Protein AF-A0A151GYI2-F1 (afdb_monomer)

Structure (mmCIF, N/CA/C/O backbone):
data_AF-A0A151GYI2-F1
#
_entry.id   AF-A0A151GYI2-F1
#
loop_
_atom_site.group_PDB
_atom_site.id
_atom_site.type_symbol
_atom_site.label_atom_id
_atom_site.label_alt_id
_atom_site.label_comp_id
_atom_site.label_asym_id
_atom_site.label_entity_id
_atom_site.label_seq_id
_atom_site.pdbx_PDB_ins_code
_atom_site.Cartn_x
_atom_site.Cartn_y
_atom_site.Cartn_z
_atom_site.occupancy
_atom_site.B_iso_or_equiv
_atom_site.auth_seq_id
_atom_site.auth_comp_id
_atom_site.auth_asym_id
_atom_site.auth_atom_id
_atom_site.pdbx_PDB_model_num
ATOM 1 N N . MET A 1 1 ? -5.511 -9.285 24.583 1.00 47.34 1 MET A N 1
ATOM 2 C CA . MET A 1 1 ? -5.398 -8.872 23.170 1.00 47.34 1 MET A CA 1
ATOM 3 C C . MET A 1 1 ? -6.763 -8.328 22.799 1.00 47.34 1 MET A C 1
ATOM 5 O O . MET A 1 1 ? -7.732 -9.043 23.007 1.00 47.34 1 MET A O 1
ATOM 9 N N . ASP A 1 2 ? -6.845 -7.051 22.440 1.00 44.34 2 ASP A N 1
ATOM 10 C CA . ASP A 1 2 ? -8.112 -6.322 22.324 1.00 44.34 2 ASP A CA 1
ATOM 11 C C . ASP A 1 2 ? -8.912 -6.812 21.098 1.00 44.34 2 ASP A C 1
ATOM 13 O O . ASP A 1 2 ? -8.399 -6.801 19.977 1.00 44.34 2 ASP A O 1
ATOM 17 N N . GLU A 1 3 ? -10.143 -7.294 21.303 1.00 47.75 3 GLU A N 1
ATOM 18 C CA . GLU A 1 3 ? -11.029 -7.832 20.246 1.00 47.75 3 GLU A CA 1
ATOM 19 C C . GLU A 1 3 ? -11.488 -6.752 19.244 1.00 47.75 3 GLU A C 1
ATOM 21 O O . GLU A 1 3 ? -12.020 -7.064 18.175 1.00 47.75 3 GLU A O 1
ATOM 26 N N . SER A 1 4 ? -11.215 -5.480 19.553 1.00 54.22 4 SER A N 1
ATOM 27 C CA . SER A 1 4 ? -11.621 -4.288 18.802 1.00 54.22 4 SER A CA 1
ATOM 28 C C . SER A 1 4 ? -11.004 -4.144 17.396 1.00 54.22 4 SER A C 1
ATOM 30 O O . SER A 1 4 ? -11.414 -3.258 16.645 1.00 54.22 4 SER A O 1
ATOM 32 N N . ASN A 1 5 ? -10.069 -5.028 17.016 1.00 64.88 5 ASN A N 1
ATOM 33 C CA . ASN A 1 5 ? -9.270 -4.947 15.783 1.00 64.88 5 ASN A CA 1
ATOM 34 C C . ASN A 1 5 ? -9.571 -6.037 14.737 1.00 64.88 5 ASN A C 1
ATOM 36 O O . ASN A 1 5 ? -8.913 -6.093 13.696 1.00 64.88 5 ASN A O 1
ATOM 40 N N . SER A 1 6 ? -10.557 -6.902 14.991 1.00 78.50 6 SER A N 1
ATOM 41 C CA . SER A 1 6 ? -10.887 -8.034 14.110 1.00 78.50 6 SER A CA 1
ATOM 42 C C . SER A 1 6 ? -11.330 -7.627 12.701 1.00 78.50 6 SER A C 1
ATOM 44 O O . SER A 1 6 ? -11.104 -8.367 11.743 1.00 78.50 6 SER A O 1
ATOM 46 N N . SER A 1 7 ? -11.893 -6.426 12.545 1.00 87.25 7 SER A N 1
ATOM 47 C CA . SER A 1 7 ? -12.368 -5.904 11.259 1.00 87.25 7 SER A CA 1
ATOM 48 C C . SER A 1 7 ? -11.246 -5.738 10.226 1.00 87.25 7 SER A C 1
ATOM 50 O O . SER A 1 7 ? -11.485 -5.916 9.027 1.00 87.25 7 SER A O 1
ATOM 52 N N . LEU A 1 8 ? -10.012 -5.476 10.678 1.00 92.31 8 LEU A N 1
ATOM 53 C CA . LEU A 1 8 ? -8.833 -5.311 9.824 1.00 92.31 8 LEU A CA 1
ATOM 54 C C . LEU A 1 8 ? -8.261 -6.645 9.325 1.00 92.31 8 LEU A C 1
ATOM 56 O O . LEU A 1 8 ? -7.674 -6.692 8.243 1.00 92.31 8 LEU A O 1
ATOM 60 N N . TRP A 1 9 ? -8.446 -7.738 10.067 1.00 93.56 9 TRP A N 1
ATOM 61 C CA . TRP A 1 9 ? -7.786 -9.009 9.765 1.00 93.56 9 TRP A CA 1
ATOM 62 C C . TRP A 1 9 ? -8.316 -9.661 8.502 1.00 93.56 9 TRP A C 1
ATOM 64 O O . TRP A 1 9 ? -9.521 -9.801 8.318 1.00 93.56 9 TRP A O 1
ATOM 74 N N . GLY A 1 10 ? -7.416 -10.132 7.659 1.00 95.19 10 GLY A N 1
ATOM 75 C CA . GLY A 1 10 ? -7.730 -10.875 6.457 1.00 95.19 10 GLY A CA 1
ATOM 76 C C . GLY A 1 10 ? -7.020 -10.306 5.245 1.00 95.19 10 GLY A C 1
ATOM 77 O O . GLY A 1 10 ? -6.008 -9.611 5.342 1.00 95.19 10 GLY A O 1
ATOM 78 N N . LEU A 1 11 ? -7.575 -10.655 4.096 1.00 97.44 11 LEU A N 1
ATOM 79 C CA . LEU A 1 11 ? -7.008 -10.374 2.796 1.00 97.44 11 LEU A CA 1
ATOM 80 C C . LEU A 1 11 ? -7.819 -9.275 2.111 1.00 97.44 11 LEU A C 1
ATOM 82 O O . LEU A 1 11 ? -9.050 -9.325 2.125 1.00 97.44 11 LEU A O 1
ATOM 86 N N . TRP A 1 12 ? -7.145 -8.310 1.492 1.00 98.19 12 TRP A N 1
ATOM 87 C CA . TRP A 1 12 ? -7.804 -7.190 0.828 1.00 98.19 12 TRP A CA 1
ATOM 88 C C . TRP A 1 12 ? -7.181 -6.889 -0.534 1.00 98.19 12 TRP A C 1
ATOM 90 O O . TRP A 1 12 ? -5.958 -6.861 -0.670 1.00 98.19 12 TRP A O 1
ATOM 100 N N . ASN A 1 13 ? -8.023 -6.654 -1.533 1.00 98.00 13 ASN A N 1
ATOM 101 C CA . ASN A 1 13 ? -7.647 -6.191 -2.863 1.00 98.00 13 ASN A CA 1
ATOM 102 C C . ASN A 1 13 ? -7.469 -4.682 -2.858 1.00 98.00 13 ASN A C 1
ATOM 104 O O . ASN A 1 13 ? -8.274 -3.977 -2.257 1.00 98.00 13 ASN A O 1
ATOM 108 N N . LEU A 1 14 ? -6.458 -4.179 -3.557 1.00 98.00 14 LEU A N 1
ATOM 109 C CA . LEU A 1 14 ? -6.366 -2.746 -3.797 1.00 98.00 14 LEU A CA 1
ATOM 110 C C . LEU A 1 14 ? -7.530 -2.321 -4.696 1.00 98.00 14 LEU A C 1
ATOM 112 O O . LEU A 1 14 ? -7.697 -2.868 -5.783 1.00 98.00 14 LEU A O 1
ATOM 116 N N . ASN A 1 15 ? -8.330 -1.369 -4.225 1.00 96.88 15 ASN A N 1
ATOM 117 C CA . ASN A 1 15 ? -9.440 -0.800 -4.980 1.00 96.88 15 ASN A CA 1
ATOM 118 C C . ASN A 1 15 ? -9.025 0.516 -5.645 1.00 96.88 15 ASN A C 1
ATOM 120 O O . ASN A 1 15 ? -9.274 0.717 -6.828 1.00 96.88 15 ASN A O 1
ATOM 124 N N . SER A 1 16 ? -8.361 1.404 -4.899 1.00 96.62 16 SER A N 1
ATOM 125 C CA . SER A 1 16 ? -7.833 2.654 -5.447 1.00 96.62 16 SER A CA 1
ATOM 126 C C . SER A 1 16 ? -6.668 3.204 -4.629 1.00 96.62 16 SER A C 1
ATOM 128 O O . SER A 1 16 ? -6.483 2.878 -3.453 1.00 96.62 16 SER A O 1
ATOM 130 N N . CYS A 1 17 ? -5.865 4.054 -5.265 1.00 95.50 17 CYS A N 1
ATOM 131 C CA . CYS A 1 17 ? -4.784 4.782 -4.622 1.00 95.50 17 CYS A CA 1
ATOM 132 C C . CYS A 1 17 ? -4.731 6.193 -5.203 1.00 95.50 17 CYS A C 1
ATOM 134 O O . CYS A 1 17 ? -4.441 6.367 -6.386 1.00 95.50 17 CYS A O 1
ATOM 136 N N . HIS A 1 18 ? -5.024 7.182 -4.364 1.00 93.88 18 HIS A N 1
ATOM 137 C CA . HIS A 1 18 ? -5.054 8.585 -4.750 1.00 93.88 18 HIS A CA 1
ATOM 138 C C . HIS A 1 18 ? -3.987 9.344 -3.986 1.00 93.88 18 HIS A C 1
ATOM 140 O O . HIS A 1 18 ? -3.871 9.221 -2.765 1.00 93.88 18 HIS A O 1
ATOM 146 N N . MET A 1 19 ? -3.221 10.132 -4.726 1.00 90.06 19 MET A N 1
ATOM 147 C CA . MET A 1 19 ? -2.265 11.070 -4.181 1.00 90.06 19 MET A CA 1
ATOM 148 C C . MET A 1 19 ? -2.785 12.478 -4.433 1.00 90.06 19 MET A C 1
ATOM 150 O O . MET A 1 19 ? -2.925 12.884 -5.587 1.00 90.06 19 MET A O 1
ATOM 154 N N . SER A 1 20 ? -3.105 13.197 -3.366 1.00 88.69 20 SER A N 1
ATOM 155 C CA . SER A 1 20 ? -3.443 14.617 -3.437 1.00 88.69 20 SER A CA 1
ATOM 156 C C . SER A 1 20 ? -2.154 15.419 -3.370 1.00 88.69 20 SER A C 1
ATOM 158 O O . SER A 1 20 ? -1.275 15.107 -2.568 1.00 88.69 20 SER A O 1
ATOM 160 N N . VAL A 1 21 ? -2.042 16.440 -4.207 1.00 83.75 21 VAL A N 1
ATOM 161 C CA . VAL A 1 21 ? -0.892 17.334 -4.282 1.00 83.75 21 VAL A CA 1
ATOM 162 C C . VAL A 1 21 ? -1.374 18.755 -4.009 1.00 83.75 21 VAL A C 1
ATOM 164 O O . VAL A 1 21 ? -2.181 19.305 -4.763 1.00 83.75 21 VAL A O 1
ATOM 167 N N . HIS A 1 22 ? -0.871 19.336 -2.924 1.00 80.94 22 HIS A N 1
ATOM 168 C CA . HIS A 1 22 ? -1.243 20.652 -2.414 1.00 80.94 22 HIS A CA 1
ATOM 169 C C . HIS A 1 22 ? -0.170 21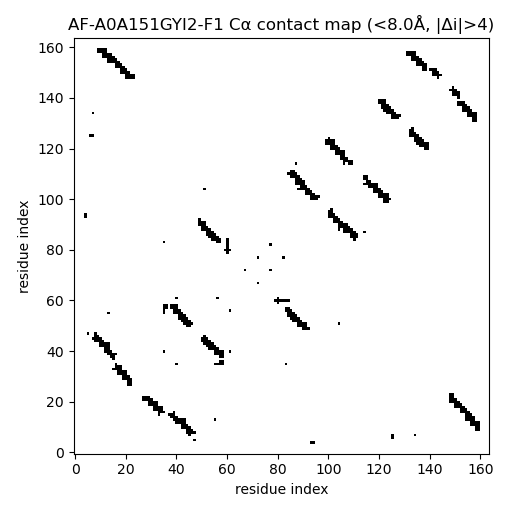.666 -2.817 1.00 80.94 22 HIS A C 1
ATOM 171 O O . HIS A 1 22 ? 0.922 21.711 -2.245 1.00 80.94 22 HIS A O 1
ATOM 177 N N . SER A 1 23 ? -0.455 22.482 -3.831 1.00 66.81 23 SER A N 1
ATOM 178 C CA . SER A 1 23 ? 0.453 23.543 -4.279 1.00 66.81 23 SE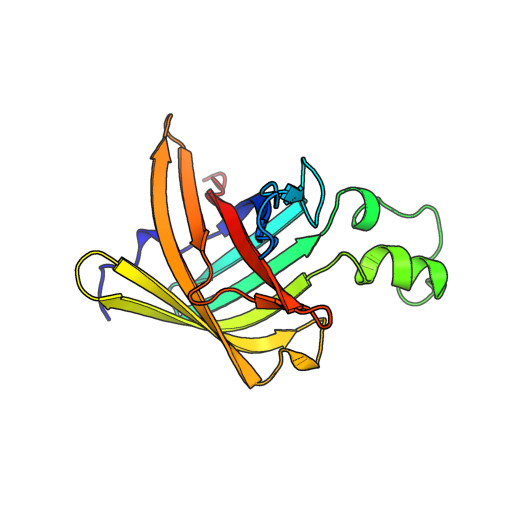R A CA 1
ATOM 179 C C . SER A 1 23 ? 0.295 24.787 -3.395 1.00 66.81 23 SER A C 1
ATOM 181 O O . SER A 1 23 ? -0.759 25.414 -3.387 1.00 66.81 23 SER A O 1
ATOM 183 N N . GLY A 1 24 ? 1.343 25.189 -2.672 1.00 56.72 24 GLY A N 1
ATOM 184 C CA . GLY A 1 24 ? 1.303 26.273 -1.673 1.00 56.72 24 GLY A CA 1
ATOM 185 C C . GLY A 1 24 ? 1.206 27.721 -2.195 1.00 56.72 24 GLY A C 1
ATOM 186 O O . GLY A 1 24 ? 1.580 28.640 -1.472 1.00 56.72 24 GLY A O 1
ATOM 187 N N . GLY A 1 25 ? 0.759 27.956 -3.434 1.00 53.00 25 GLY A N 1
ATOM 188 C CA . GLY A 1 25 ? 0.686 29.292 -4.051 1.00 53.00 25 GLY A CA 1
ATOM 189 C C . GLY A 1 25 ? -0.739 29.849 -4.155 1.00 53.00 25 GLY A C 1
ATOM 190 O O . GLY A 1 25 ? -1.697 29.090 -4.240 1.00 53.00 25 GLY A O 1
ATOM 191 N N . ALA A 1 26 ? -0.886 31.180 -4.235 1.00 44.00 26 ALA A N 1
ATOM 192 C CA . ALA A 1 26 ? -2.165 31.923 -4.272 1.00 44.00 26 ALA A CA 1
ATOM 193 C C . ALA A 1 26 ? -3.068 31.682 -5.516 1.00 44.00 26 ALA A C 1
ATOM 195 O O . ALA A 1 26 ? -4.018 32.423 -5.754 1.00 44.00 26 ALA A O 1
ATOM 196 N N . GLY A 1 27 ? -2.788 30.636 -6.294 1.00 51.91 27 GLY A N 1
ATOM 197 C CA . GLY A 1 27 ? -3.621 30.100 -7.376 1.00 51.91 27 GLY A CA 1
ATOM 198 C C . GLY A 1 27 ? -3.473 28.579 -7.531 1.00 51.91 27 GLY A C 1
ATOM 199 O O . GLY A 1 27 ? -3.724 28.045 -8.607 1.00 51.91 27 GLY A O 1
ATOM 200 N N . GLY A 1 28 ? -2.991 27.891 -6.488 1.00 50.47 28 GLY A N 1
ATOM 201 C CA . GLY A 1 28 ? -2.657 26.471 -6.500 1.00 50.47 28 GLY A CA 1
ATOM 202 C C . GLY A 1 28 ? -3.902 25.596 -6.536 1.00 50.47 28 GLY A C 1
ATOM 203 O O . GLY A 1 28 ? -4.608 25.471 -5.540 1.00 50.47 28 GLY A O 1
ATOM 204 N N . GLY A 1 29 ? -4.184 24.998 -7.691 1.00 56.50 29 GLY A N 1
ATOM 205 C CA . GLY A 1 29 ? -5.191 23.950 -7.788 1.00 56.50 29 GLY A CA 1
ATOM 206 C C . GLY A 1 29 ? -4.695 22.680 -7.102 1.00 56.50 29 GLY A C 1
ATOM 207 O O . GLY A 1 29 ? -3.573 22.244 -7.354 1.00 56.50 29 GLY A O 1
ATOM 208 N N . ASN A 1 30 ? -5.538 22.065 -6.272 1.00 65.56 30 ASN A N 1
ATOM 209 C CA . ASN A 1 30 ? -5.288 20.706 -5.806 1.00 65.56 30 ASN A CA 1
ATOM 210 C C . ASN A 1 30 ? -5.310 19.784 -7.024 1.00 65.56 30 ASN A C 1
ATOM 212 O O . ASN A 1 30 ? -6.342 19.646 -7.685 1.00 65.56 30 ASN A O 1
ATOM 216 N N . SER A 1 31 ? -4.174 19.164 -7.326 1.00 79.06 31 SER A N 1
ATOM 217 C CA . SER A 1 31 ? -4.127 18.100 -8.323 1.00 79.06 31 SER A CA 1
ATOM 218 C C . SER A 1 31 ? -4.183 16.758 -7.610 1.00 79.06 31 SER A C 1
ATOM 220 O O . SER A 1 31 ? -3.640 16.590 -6.519 1.00 79.06 31 SER A O 1
ATOM 222 N N . SER A 1 32 ? -4.899 15.808 -8.200 1.00 83.31 32 SER A N 1
ATOM 223 C CA . SER A 1 32 ? -4.890 14.425 -7.746 1.00 83.31 32 SER A CA 1
ATOM 224 C C . SER A 1 32 ? -4.279 13.575 -8.840 1.00 83.31 32 SER A C 1
ATOM 226 O O . SER A 1 32 ? -4.582 13.759 -10.019 1.00 83.31 32 SER A O 1
ATOM 228 N N . VAL A 1 33 ? -3.411 12.655 -8.448 1.00 88.75 33 VAL A N 1
ATOM 229 C CA . VAL A 1 33 ? -2.848 11.655 -9.348 1.00 88.75 33 VAL A CA 1
ATOM 230 C C . VAL A 1 33 ? -3.087 10.266 -8.776 1.00 88.75 33 VAL A C 1
ATOM 232 O O . VAL A 1 33 ? -3.208 10.084 -7.564 1.00 88.75 33 VAL A O 1
ATOM 235 N N . THR A 1 34 ? -3.142 9.275 -9.657 1.00 91.88 34 THR A N 1
ATOM 236 C CA . THR A 1 34 ? -3.249 7.855 -9.309 1.00 91.88 34 THR A CA 1
ATOM 237 C C . THR A 1 34 ? -1.889 7.193 -9.542 1.00 91.88 34 THR A C 1
ATOM 239 O O . THR A 1 34 ? -1.583 6.846 -10.687 1.00 91.88 34 THR A O 1
ATOM 242 N N . PRO A 1 35 ? -1.038 7.013 -8.511 1.00 90.31 35 PRO A N 1
ATOM 243 C CA . PRO A 1 35 ? 0.355 6.588 -8.707 1.00 90.31 35 PRO A CA 1
ATOM 244 C C . PRO A 1 35 ? 0.508 5.230 -9.403 1.00 90.31 35 PRO A C 1
ATOM 246 O O . PRO A 1 35 ? 1.518 4.971 -10.048 1.00 90.31 35 PRO A O 1
ATOM 249 N N . PHE A 1 36 ? -0.510 4.376 -9.290 1.00 94.00 36 PHE A N 1
ATOM 250 C CA . PHE A 1 36 ? -0.552 3.034 -9.872 1.00 94.00 36 PHE A CA 1
ATOM 251 C C . PHE A 1 36 ? -1.609 2.906 -10.989 1.00 94.00 36 PHE A C 1
ATOM 253 O O . PHE A 1 36 ? -1.980 1.795 -11.369 1.00 94.00 36 PHE A O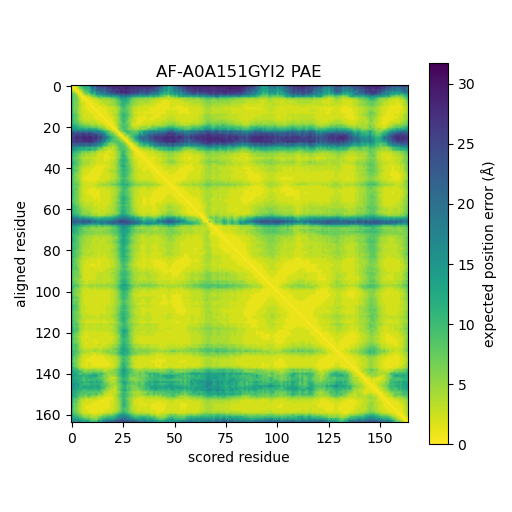 1
ATOM 260 N N . GLY A 1 37 ? -2.101 4.039 -11.504 1.00 93.69 37 GLY A N 1
ATOM 261 C CA . GLY A 1 37 ? -3.193 4.114 -12.477 1.00 93.69 37 GLY A CA 1
ATOM 262 C C . GLY A 1 37 ? -4.590 3.950 -11.865 1.00 93.69 37 GLY A C 1
ATOM 263 O O . GLY A 1 37 ? -4.744 3.698 -10.672 1.00 93.69 37 GLY A O 1
ATOM 264 N N . GLU A 1 38 ? -5.615 4.080 -12.710 1.00 93.50 38 GLU A N 1
ATOM 265 C CA . GLU A 1 38 ? -7.042 4.037 -12.329 1.00 93.50 38 GLU A CA 1
ATOM 266 C C . GLU A 1 38 ? -7.526 2.655 -11.864 1.00 93.50 38 GLU A C 1
ATOM 268 O O . GLU A 1 38 ? -8.530 2.531 -11.167 1.00 93.50 38 GLU A O 1
ATOM 273 N N . LYS A 1 39 ? -6.831 1.589 -12.275 1.00 94.19 39 LYS A N 1
ATOM 274 C CA . LYS A 1 39 ? -7.171 0.197 -11.943 1.00 94.19 39 LYS A CA 1
ATOM 275 C C . LYS A 1 39 ? -5.956 -0.510 -11.359 1.00 94.19 39 LYS A C 1
ATOM 277 O O . LYS A 1 39 ? -5.433 -1.435 -11.981 1.00 94.19 39 LYS A O 1
ATOM 282 N N . PRO A 1 40 ? -5.450 -0.037 -10.217 1.00 96.56 40 PRO A N 1
ATOM 283 C CA . PRO A 1 40 ? -4.198 -0.536 -9.695 1.00 96.56 40 PRO A CA 1
ATOM 284 C C . PRO A 1 40 ? -4.362 -1.985 -9.229 1.00 96.56 40 PRO A C 1
ATOM 286 O O . PRO A 1 40 ? -5.458 -2.437 -8.894 1.00 96.56 40 PRO A O 1
ATOM 289 N N . LEU A 1 41 ? -3.260 -2.725 -9.191 1.00 97.31 41 LEU A N 1
ATOM 290 C CA . LEU A 1 41 ? -3.245 -4.095 -8.700 1.00 97.31 41 LEU A CA 1
ATOM 291 C C . LEU A 1 41 ? -2.576 -4.116 -7.341 1.00 97.31 41 LEU A C 1
ATOM 293 O O . LEU A 1 41 ? -1.510 -3.538 -7.151 1.00 97.31 41 LEU A O 1
ATOM 297 N N . GLY A 1 42 ? -3.173 -4.810 -6.383 1.00 97.25 42 GLY A N 1
ATOM 298 C CA . GLY A 1 42 ? -2.534 -4.942 -5.092 1.00 97.25 42 GLY A CA 1
ATOM 299 C C . GLY A 1 42 ? -3.239 -5.880 -4.143 1.00 97.25 42 GLY A C 1
ATOM 300 O O . GLY A 1 42 ? -4.419 -6.205 -4.291 1.00 97.25 42 GLY A O 1
ATOM 301 N N . ARG A 1 43 ? -2.472 -6.312 -3.152 1.00 97.94 43 ARG A N 1
ATOM 302 C CA . ARG A 1 43 ? -2.903 -7.180 -2.074 1.00 97.94 43 ARG A CA 1
ATOM 303 C C . ARG A 1 43 ? -2.322 -6.674 -0.767 1.00 97.94 43 ARG A C 1
ATOM 305 O O . ARG A 1 43 ? -1.126 -6.402 -0.691 1.00 97.94 43 ARG A O 1
ATOM 312 N N . ILE A 1 44 ? -3.154 -6.612 0.262 1.00 98.06 44 ILE A N 1
ATOM 313 C CA . ILE A 1 44 ? -2.691 -6.485 1.639 1.00 98.06 44 ILE A CA 1
ATOM 314 C C . ILE A 1 44 ? -3.265 -7.632 2.466 1.00 98.06 44 ILE A C 1
ATOM 316 O O . ILE A 1 44 ? -4.451 -7.954 2.375 1.00 98.06 44 ILE A O 1
ATOM 320 N N . SER A 1 45 ? -2.397 -8.282 3.230 1.00 97.94 45 SER A N 1
ATOM 321 C CA . SER A 1 45 ? -2.747 -9.318 4.198 1.00 97.94 45 SER A CA 1
ATOM 322 C C . SER A 1 45 ? -2.436 -8.780 5.580 1.00 97.94 45 SER A C 1
ATOM 324 O O . SER A 1 45 ? -1.304 -8.367 5.821 1.00 97.94 45 SER A O 1
ATOM 326 N N . ILE A 1 46 ? -3.424 -8.782 6.467 1.00 97.31 46 ILE A N 1
ATOM 327 C CA . ILE A 1 46 ? -3.268 -8.380 7.866 1.00 97.31 46 ILE A CA 1
ATOM 328 C C . ILE A 1 46 ? -3.672 -9.578 8.714 1.00 97.31 46 ILE A C 1
ATOM 330 O O . ILE A 1 46 ? -4.826 -10.004 8.671 1.00 97.31 46 ILE A O 1
ATOM 334 N N . THR A 1 47 ? -2.734 -10.160 9.448 1.00 95.38 47 THR A N 1
ATOM 335 C CA . THR A 1 47 ? -2.989 -11.369 10.234 1.00 95.38 47 THR A CA 1
ATOM 336 C C . THR A 1 47 ? -3.397 -11.029 11.662 1.00 95.38 47 THR A C 1
ATOM 338 O O . THR A 1 47 ? -3.133 -9.935 12.171 1.00 95.38 47 THR A O 1
ATOM 341 N N . ARG A 1 48 ? -4.047 -11.984 12.330 1.00 92.25 48 ARG A N 1
ATOM 342 C CA . ARG A 1 48 ? -4.459 -11.837 13.731 1.00 92.25 48 ARG A CA 1
ATOM 343 C C . ARG A 1 48 ? -3.256 -11.758 14.671 1.00 92.25 48 ARG A C 1
ATOM 345 O O . ARG A 1 48 ? -3.316 -11.093 15.700 1.00 92.25 48 ARG A O 1
ATOM 352 N N . GLU A 1 49 ? -2.170 -12.419 14.297 1.00 92.88 49 GLU A N 1
ATOM 353 C CA . GLU A 1 49 ? -0.914 -12.516 15.037 1.00 92.88 49 GLU A CA 1
ATOM 354 C C . GLU A 1 49 ? -0.096 -11.217 14.977 1.00 92.88 49 GLU A C 1
ATOM 356 O O . GLU A 1 49 ? 0.943 -11.122 15.623 1.00 92.88 49 GLU A O 1
ATOM 361 N N . GLY A 1 50 ? -0.568 -10.206 14.239 1.00 95.06 50 GLY A N 1
ATOM 362 C CA . GLY A 1 50 ? 0.102 -8.915 14.133 1.00 95.06 50 GLY A CA 1
ATOM 363 C C . GLY A 1 50 ? 1.174 -8.900 13.053 1.00 95.06 50 GLY A C 1
ATOM 364 O O . GLY A 1 50 ? 2.247 -8.347 13.270 1.00 95.06 50 GLY A O 1
ATOM 365 N N . TYR A 1 51 ? 0.895 -9.486 11.888 1.00 97.44 51 TYR A N 1
ATOM 366 C CA . TYR A 1 51 ? 1.756 -9.373 10.714 1.00 97.44 51 TYR A CA 1
ATOM 367 C C . TYR A 1 51 ? 1.023 -8.712 9.552 1.00 97.44 51 TYR A C 1
ATOM 369 O O . TYR A 1 51 ? -0.156 -8.984 9.311 1.00 97.44 51 TYR A O 1
ATOM 377 N N . LEU A 1 52 ? 1.726 -7.862 8.809 1.00 98.25 52 LEU A N 1
ATOM 378 C CA . LEU A 1 52 ? 1.206 -7.216 7.612 1.00 98.25 52 LEU A CA 1
ATOM 379 C C . LEU A 1 52 ? 2.129 -7.480 6.433 1.00 98.25 52 LEU A C 1
ATOM 381 O O . LEU A 1 52 ? 3.340 -7.321 6.542 1.00 98.25 52 LEU A O 1
ATOM 385 N N . SER A 1 53 ? 1.548 -7.828 5.289 1.00 98.44 53 SER A N 1
ATOM 386 C CA . SER A 1 53 ? 2.240 -7.880 4.003 1.00 98.44 53 SER A CA 1
ATOM 387 C C . SER A 1 53 ? 1.433 -7.108 2.972 1.00 98.44 53 SER A C 1
ATOM 389 O O . SER A 1 53 ? 0.239 -7.362 2.816 1.00 98.44 53 SER A O 1
ATOM 391 N N . ALA A 1 54 ? 2.071 -6.160 2.296 1.00 98.06 54 ALA A N 1
ATOM 392 C CA . ALA A 1 54 ? 1.479 -5.342 1.252 1.00 98.06 54 ALA A CA 1
ATOM 393 C C . ALA A 1 54 ? 2.300 -5.465 -0.030 1.00 98.06 54 ALA A C 1
ATOM 395 O O . ALA A 1 54 ? 3.528 -5.409 -0.001 1.00 98.06 54 ALA A O 1
ATOM 396 N N . MET A 1 55 ? 1.609 -5.588 -1.156 1.00 98.06 55 MET A N 1
ATOM 397 C CA . MET A 1 55 ? 2.186 -5.511 -2.491 1.00 98.06 55 MET A CA 1
ATOM 398 C C . MET A 1 55 ? 1.215 -4.756 -3.389 1.00 98.06 55 MET A C 1
ATOM 400 O O . MET A 1 55 ? 0.035 -5.097 -3.439 1.00 98.06 55 MET A O 1
ATOM 404 N N . VAL A 1 56 ? 1.696 -3.739 -4.091 1.00 97.62 56 VAL A N 1
ATOM 405 C CA . VAL A 1 56 ? 0.918 -2.948 -5.049 1.00 97.62 56 VAL A CA 1
ATOM 406 C C . VAL A 1 56 ? 1.753 -2.673 -6.290 1.00 97.62 56 VAL A C 1
ATOM 408 O O . VAL A 1 56 ? 2.976 -2.600 -6.204 1.00 97.62 56 VAL A O 1
ATOM 411 N N . THR A 1 57 ? 1.107 -2.543 -7.441 1.00 97.25 57 THR A N 1
ATOM 412 C CA . THR A 1 57 ? 1.732 -2.197 -8.721 1.00 97.25 57 THR A CA 1
ATOM 413 C C . THR A 1 57 ? 0.678 -1.666 -9.700 1.00 97.25 57 THR A C 1
ATOM 415 O O .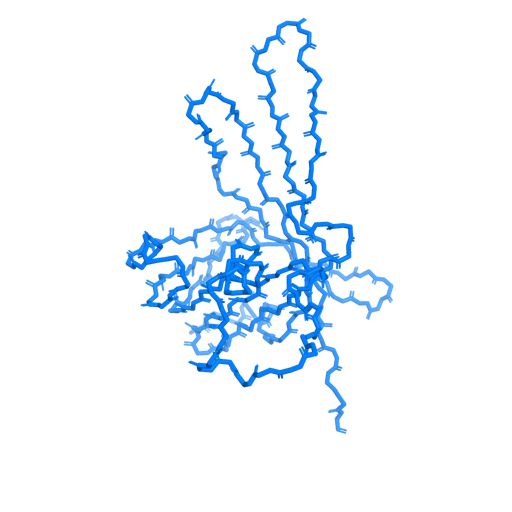 THR A 1 57 ? -0.526 -1.735 -9.434 1.00 97.25 57 THR A O 1
ATOM 418 N N . SER A 1 58 ? 1.118 -1.137 -10.840 1.00 95.75 58 SER A N 1
ATOM 419 C CA . SER A 1 58 ? 0.229 -0.773 -11.946 1.00 95.75 58 SER A CA 1
ATOM 420 C C . SER A 1 58 ? -0.090 -1.982 -12.837 1.00 95.75 58 SER A C 1
ATOM 422 O O . SER A 1 58 ? 0.610 -3.000 -12.815 1.00 95.75 58 SER A O 1
ATOM 424 N N . VAL A 1 59 ? -1.137 -1.874 -13.661 1.00 94.31 59 VAL A N 1
ATOM 425 C CA . VAL A 1 59 ? -1.489 -2.911 -14.651 1.00 94.31 59 VAL A CA 1
ATOM 426 C C . VAL A 1 59 ? -0.337 -3.144 -15.626 1.00 94.31 59 VAL A C 1
ATOM 428 O O . VAL A 1 59 ? -0.016 -4.284 -15.956 1.00 94.31 59 VAL A O 1
ATOM 431 N N . GLU A 1 60 ? 0.321 -2.072 -16.060 1.00 92.06 60 GLU A N 1
ATOM 432 C CA . GLU A 1 60 ? 1.450 -2.123 -16.983 1.00 92.06 60 GLU A CA 1
ATOM 433 C C . GLU A 1 60 ? 2.644 -2.842 -16.349 1.00 92.06 60 GLU A C 1
ATOM 435 O O . GLU A 1 60 ? 3.248 -3.699 -16.999 1.00 92.06 60 GLU A O 1
ATOM 440 N N . GLY A 1 61 ? 2.955 -2.540 -15.082 1.00 91.44 61 GLY A N 1
ATOM 441 C CA . GLY A 1 61 ? 4.045 -3.173 -14.334 1.00 91.44 61 GLY A CA 1
ATOM 442 C C . GLY A 1 61 ? 3.839 -4.676 -14.123 1.00 91.44 61 GLY A C 1
ATOM 443 O O . GLY A 1 61 ? 4.799 -5.447 -14.190 1.00 91.44 61 GLY A O 1
ATOM 444 N N . ALA A 1 62 ? 2.585 -5.096 -13.931 1.00 92.44 62 ALA A N 1
ATOM 445 C CA . ALA A 1 62 ? 2.189 -6.495 -13.767 1.00 92.44 62 ALA A CA 1
ATOM 446 C C . ALA A 1 62 ? 1.968 -7.256 -15.082 1.00 92.44 62 ALA A C 1
ATOM 448 O O . ALA A 1 62 ? 1.773 -8.473 -15.047 1.00 92.44 62 ALA A O 1
ATOM 449 N N . ALA A 1 63 ? 1.941 -6.572 -16.230 1.00 90.19 63 ALA A N 1
ATOM 450 C CA . ALA A 1 63 ? 1.600 -7.223 -17.487 1.00 90.19 63 ALA A CA 1
ATOM 451 C C . ALA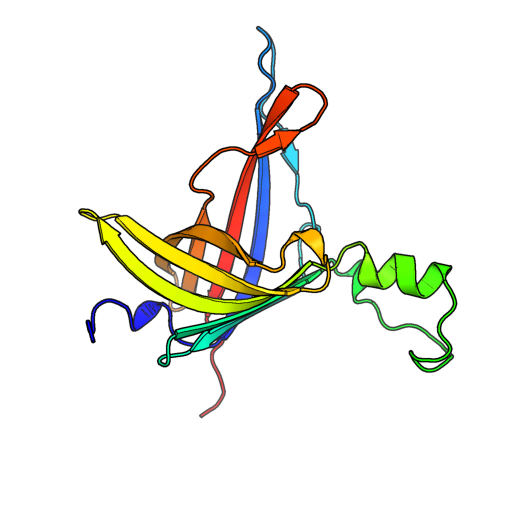 A 1 63 ? 2.610 -8.348 -17.802 1.00 90.19 63 ALA A C 1
ATOM 453 O O . ALA A 1 63 ? 3.823 -8.082 -17.787 1.00 90.19 63 ALA A O 1
ATOM 454 N N . PRO A 1 64 ? 2.131 -9.576 -18.103 1.00 85.94 64 PRO A N 1
ATOM 455 C CA . PRO A 1 64 ? 2.989 -10.709 -18.408 1.00 85.94 64 PRO A CA 1
ATOM 456 C C . PRO A 1 64 ? 3.960 -10.388 -19.534 1.00 85.94 64 PRO A C 1
ATOM 458 O O . PRO A 1 64 ? 3.609 -9.743 -20.524 1.00 85.94 64 PRO A O 1
ATOM 461 N N . ARG A 1 65 ? 5.188 -10.874 -19.389 1.00 76.81 65 ARG A N 1
ATOM 462 C CA . ARG A 1 65 ? 6.209 -10.741 -20.420 1.00 76.81 65 ARG A CA 1
ATOM 463 C C . ARG A 1 65 ? 6.181 -11.960 -21.328 1.00 76.81 65 ARG A C 1
ATOM 465 O O . ARG A 1 65 ? 6.045 -13.088 -20.865 1.00 76.81 65 ARG A O 1
ATOM 472 N N . THR A 1 66 ? 6.332 -11.729 -22.626 1.00 69.75 66 THR A N 1
ATOM 473 C CA . THR A 1 66 ? 6.604 -12.794 -23.591 1.00 69.75 66 THR A CA 1
ATOM 474 C C . THR A 1 66 ? 8.098 -13.098 -23.562 1.00 69.75 66 THR A C 1
ATOM 476 O O . THR A 1 66 ? 8.897 -12.214 -23.868 1.00 69.75 66 THR A O 1
ATOM 479 N N . GLY A 1 67 ? 8.484 -14.325 -23.214 1.00 68.06 67 GLY A N 1
ATOM 480 C CA . GLY A 1 67 ? 9.880 -14.766 -23.257 1.00 68.06 67 GLY A CA 1
ATOM 481 C C . GLY A 1 67 ? 10.480 -15.116 -21.895 1.00 68.06 67 GLY A C 1
ATOM 482 O O . GLY A 1 67 ? 9.801 -15.680 -21.042 1.00 68.06 67 GLY A O 1
ATOM 483 N N . THR A 1 68 ? 11.782 -14.848 -21.771 1.00 69.06 68 THR A N 1
ATOM 484 C CA . THR A 1 68 ? 12.733 -15.446 -20.822 1.00 69.06 68 THR A CA 1
ATOM 485 C C . THR A 1 68 ? 12.302 -15.382 -19.355 1.00 69.06 68 THR A C 1
ATOM 487 O O . THR A 1 68 ? 11.768 -14.373 -18.893 1.00 69.06 68 THR A O 1
ATOM 490 N N . GLU A 1 69 ? 12.589 -16.459 -18.619 1.00 86.50 69 GLU A N 1
ATOM 491 C CA . GLU A 1 69 ? 12.333 -16.589 -17.181 1.00 86.50 69 GLU A CA 1
ATOM 492 C C . GLU A 1 69 ? 12.906 -15.414 -16.373 1.00 86.50 69 GLU A C 1
ATOM 494 O O . GLU A 1 69 ? 13.904 -14.804 -16.757 1.00 86.50 69 GLU A O 1
ATOM 499 N N . TRP A 1 70 ? 12.296 -15.107 -15.222 1.00 88.50 70 TRP A N 1
ATOM 500 C CA . TRP A 1 70 ? 12.662 -13.941 -14.406 1.00 88.50 70 TRP A CA 1
ATOM 501 C C . TRP A 1 70 ? 14.161 -13.827 -14.065 1.00 88.50 70 TRP A C 1
ATOM 503 O O . TRP A 1 70 ? 14.695 -12.728 -14.214 1.00 88.50 70 TRP A O 1
ATOM 513 N N . PRO A 1 71 ? 14.881 -14.907 -13.691 1.00 90.00 71 PRO A N 1
ATOM 514 C CA . PRO A 1 71 ? 16.322 -14.827 -13.423 1.00 90.00 71 PRO A CA 1
ATOM 515 C C . PRO A 1 71 ? 17.169 -14.388 -14.628 1.00 90.00 71 PRO A C 1
ATOM 517 O O . PRO A 1 71 ? 18.321 -14.003 -14.460 1.00 90.00 71 PRO A O 1
ATOM 520 N N . LEU A 1 72 ? 16.606 -14.460 -15.835 1.00 90.75 72 LEU A N 1
ATOM 521 C CA . LEU A 1 72 ? 17.235 -14.110 -17.106 1.00 90.75 72 LEU A CA 1
ATOM 522 C C . LEU A 1 72 ? 16.591 -12.862 -17.741 1.00 90.75 72 LEU A C 1
ATOM 524 O O . LEU A 1 72 ? 16.788 -12.588 -18.927 1.00 90.75 72 LEU A O 1
ATOM 528 N N . ALA A 1 73 ? 15.773 -12.127 -16.982 1.00 89.94 73 ALA A N 1
ATOM 529 C CA . ALA A 1 73 ? 15.172 -10.877 -17.422 1.00 89.94 73 ALA A CA 1
ATOM 530 C C . ALA A 1 73 ? 16.248 -9.832 -17.751 1.00 89.94 73 ALA A C 1
ATOM 532 O O . ALA A 1 73 ? 17.254 -9.725 -17.052 1.00 89.94 73 ALA A O 1
ATOM 533 N N . THR A 1 74 ? 16.014 -9.022 -18.787 1.00 91.50 74 THR A N 1
ATOM 534 C CA . THR A 1 74 ? 16.898 -7.885 -19.064 1.00 91.50 74 THR A CA 1
ATOM 535 C C . THR A 1 74 ? 16.706 -6.790 -18.014 1.00 91.50 74 THR A C 1
ATOM 537 O O . THR A 1 74 ? 15.674 -6.720 -17.346 1.00 91.50 74 THR A O 1
ATOM 540 N N . GLU A 1 75 ? 17.666 -5.876 -17.895 1.00 92.62 75 GLU A N 1
ATOM 541 C CA . GLU A 1 75 ? 17.539 -4.725 -16.992 1.00 92.62 75 GLU A CA 1
ATOM 542 C C . GLU A 1 75 ? 16.307 -3.869 -17.309 1.00 92.62 75 GLU A C 1
ATOM 544 O O . GLU A 1 75 ? 15.596 -3.448 -16.399 1.00 92.62 75 GLU A O 1
ATOM 549 N N . ALA A 1 76 ? 16.017 -3.650 -18.597 1.00 90.25 76 ALA A N 1
ATOM 550 C CA . ALA A 1 76 ? 14.851 -2.885 -19.036 1.00 90.25 76 ALA A CA 1
ATOM 551 C C . ALA A 1 76 ? 13.546 -3.525 -18.549 1.00 90.25 76 ALA A C 1
ATOM 553 O O . ALA A 1 76 ? 12.619 -2.840 -18.113 1.00 90.25 76 ALA A O 1
ATOM 554 N N . ASP A 1 77 ? 13.504 -4.853 -18.567 1.00 88.81 77 ASP A N 1
ATOM 555 C CA . ASP A 1 77 ? 12.366 -5.603 -18.077 1.00 88.81 77 ASP A CA 1
ATOM 556 C C . ASP A 1 77 ? 12.217 -5.535 -16.557 1.00 88.81 77 ASP A C 1
ATOM 558 O O . ASP A 1 77 ? 11.108 -5.350 -16.051 1.00 88.81 77 ASP A O 1
ATOM 562 N N . ILE A 1 78 ? 13.330 -5.663 -15.831 1.00 91.25 78 ILE A N 1
ATOM 563 C CA . ILE A 1 78 ? 13.352 -5.536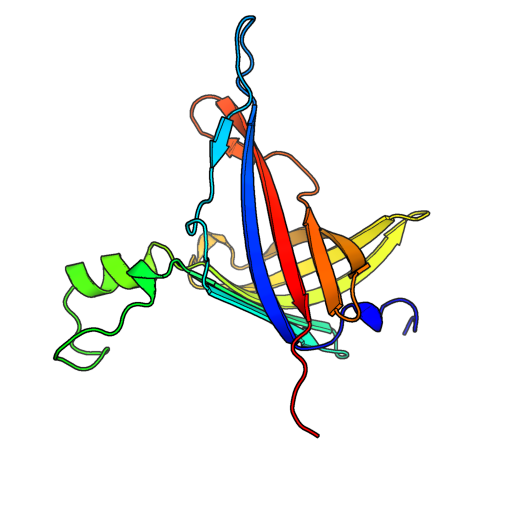 -14.373 1.00 91.25 78 ILE A CA 1
ATOM 564 C C . ILE A 1 78 ? 12.864 -4.144 -13.979 1.00 91.25 78 ILE A C 1
ATOM 566 O O . ILE A 1 78 ? 11.975 -4.017 -13.141 1.00 91.25 78 ILE A O 1
ATOM 570 N N . VAL A 1 79 ? 13.380 -3.099 -14.626 1.00 92.56 79 VAL A N 1
ATOM 571 C CA . VAL A 1 79 ? 12.992 -1.706 -14.382 1.00 92.56 79 VAL A CA 1
ATOM 572 C C . VAL A 1 79 ? 11.501 -1.497 -14.628 1.00 92.56 79 VAL A C 1
ATOM 574 O O . VAL A 1 79 ? 10.827 -0.905 -13.784 1.00 92.56 79 VAL A O 1
ATOM 577 N N . ARG A 1 80 ? 10.974 -2.007 -15.745 1.00 90.88 80 ARG A N 1
ATOM 578 C CA . ARG A 1 80 ? 9.556 -1.889 -16.107 1.00 90.88 80 ARG A CA 1
ATOM 579 C C . ARG A 1 80 ? 8.629 -2.517 -15.064 1.00 90.88 80 ARG A C 1
ATOM 581 O O . ARG A 1 80 ? 7.587 -1.938 -14.771 1.00 90.88 80 ARG A O 1
ATOM 588 N N . SER A 1 81 ? 8.983 -3.682 -14.524 1.00 91.19 81 SER A N 1
ATOM 589 C CA . SER A 1 81 ? 8.126 -4.412 -13.579 1.00 91.19 81 SER A CA 1
ATOM 590 C C . SER A 1 81 ? 8.336 -4.009 -12.117 1.00 91.19 81 SER A C 1
ATOM 592 O O . SER A 1 81 ? 7.364 -3.920 -11.370 1.00 91.19 81 SER A O 1
ATOM 594 N N . ALA A 1 82 ? 9.576 -3.745 -11.700 1.00 92.75 82 ALA A N 1
ATOM 595 C CA . ALA A 1 82 ? 9.911 -3.500 -10.299 1.00 92.75 82 ALA A CA 1
ATOM 596 C C . ALA A 1 82 ? 9.736 -2.036 -9.872 1.00 92.75 82 ALA A C 1
ATOM 598 O O . ALA A 1 82 ? 9.291 -1.796 -8.755 1.00 92.75 82 ALA A O 1
ATOM 599 N N . ARG A 1 83 ? 10.031 -1.044 -10.730 1.00 92.19 83 ARG A N 1
ATOM 600 C CA . ARG A 1 83 ? 9.883 0.380 -10.356 1.00 92.19 83 ARG A CA 1
ATOM 601 C C . ARG A 1 83 ? 8.464 0.803 -9.955 1.00 92.19 83 ARG A C 1
ATOM 603 O O . ARG A 1 83 ? 8.357 1.565 -9.000 1.00 92.19 83 ARG A O 1
ATOM 610 N N . PRO A 1 84 ? 7.385 0.372 -10.638 1.00 92.69 84 PRO A N 1
ATOM 611 C CA . PRO A 1 84 ? 6.032 0.727 -10.215 1.00 92.69 84 PRO A CA 1
ATOM 612 C C . PRO A 1 84 ? 5.541 -0.117 -9.031 1.00 92.69 84 PRO A C 1
ATOM 614 O O . PRO A 1 84 ? 4.429 0.108 -8.560 1.00 92.69 84 PRO A O 1
ATOM 617 N N . MET A 1 85 ? 6.316 -1.104 -8.567 1.00 95.75 85 MET A N 1
ATOM 618 C CA . MET A 1 85 ? 5.914 -1.971 -7.470 1.00 95.75 85 MET A CA 1
ATOM 619 C C . MET A 1 85 ? 6.320 -1.368 -6.124 1.00 95.75 85 MET A C 1
ATOM 621 O O . MET A 1 85 ? 7.454 -0.946 -5.920 1.00 95.75 85 MET A O 1
ATOM 625 N N . VAL A 1 86 ? 5.400 -1.405 -5.166 1.00 96.31 86 VAL A N 1
ATOM 626 C CA . VAL A 1 86 ? 5.710 -1.206 -3.750 1.00 96.31 86 VAL A CA 1
ATOM 627 C C . VAL A 1 86 ? 5.353 -2.494 -3.032 1.00 96.31 86 VAL A C 1
ATOM 629 O O . VAL A 1 86 ? 4.201 -2.922 -3.054 1.00 96.31 86 VAL A O 1
ATOM 632 N N . ALA A 1 87 ? 6.341 -3.116 -2.397 1.00 98.00 87 ALA A N 1
ATOM 633 C CA . ALA A 1 87 ? 6.142 -4.315 -1.600 1.00 98.00 87 ALA A CA 1
ATOM 634 C C . ALA A 1 87 ? 6.871 -4.179 -0.269 1.00 98.00 87 ALA A C 1
ATOM 636 O O . ALA A 1 87 ? 8.038 -3.785 -0.245 1.00 98.00 87 ALA A O 1
ATOM 637 N N . TYR A 1 88 ? 6.187 -4.490 0.827 1.00 98.44 88 TYR A N 1
ATOM 638 C CA . TYR A 1 88 ? 6.787 -4.534 2.154 1.00 98.44 88 TYR A CA 1
ATOM 639 C C . TYR A 1 88 ? 5.996 -5.435 3.097 1.00 98.44 88 TYR A C 1
ATOM 641 O O . TYR A 1 88 ? 4.793 -5.650 2.926 1.00 98.44 88 TYR A O 1
ATOM 649 N N . CYS A 1 89 ? 6.664 -5.945 4.122 1.00 98.62 89 CYS A N 1
ATOM 650 C CA . CYS A 1 89 ? 6.019 -6.660 5.207 1.00 98.62 89 CYS A CA 1
ATOM 651 C C . CYS A 1 89 ? 6.744 -6.467 6.538 1.00 98.62 89 CYS A C 1
ATOM 653 O O . CYS A 1 89 ? 7.889 -6.008 6.592 1.00 98.62 89 CYS A O 1
ATOM 655 N N . GLY A 1 90 ? 6.044 -6.795 7.617 1.00 98.50 90 GLY A N 1
ATOM 656 C CA . GLY A 1 90 ? 6.602 -6.800 8.958 1.00 98.50 90 GLY A CA 1
ATOM 657 C C . GLY A 1 90 ? 5.537 -6.841 10.043 1.00 98.50 90 GLY A C 1
ATOM 658 O O . GLY A 1 90 ? 4.333 -6.927 9.769 1.00 98.50 90 GLY A O 1
ATOM 659 N N . VAL A 1 91 ? 5.995 -6.764 11.290 1.00 98.12 91 VAL A N 1
ATOM 660 C CA . VAL A 1 91 ? 5.124 -6.763 12.465 1.00 98.12 91 VAL A CA 1
ATOM 661 C C . VAL A 1 91 ? 4.230 -5.528 12.443 1.00 98.12 91 VAL A C 1
ATOM 663 O O . VAL A 1 91 ? 4.690 -4.399 12.264 1.00 98.12 91 VAL A O 1
ATOM 666 N N . CYS A 1 92 ? 2.936 -5.734 12.652 1.00 97.00 92 CYS A N 1
ATOM 667 C CA . CYS A 1 92 ? 1.955 -4.673 12.734 1.00 97.00 92 CYS A CA 1
ATOM 668 C C . CYS A 1 92 ? 1.204 -4.682 14.060 1.00 97.00 92 CYS A C 1
ATOM 670 O O . CYS A 1 92 ? 0.946 -5.725 14.660 1.00 97.00 92 CYS A O 1
ATOM 672 N N . ARG A 1 93 ? 0.796 -3.491 14.483 1.00 94.94 93 ARG A N 1
ATOM 673 C CA . ARG A 1 93 ? -0.061 -3.283 15.645 1.00 94.94 93 ARG A CA 1
ATOM 674 C C . ARG A 1 93 ? -1.139 -2.269 15.324 1.00 94.94 93 ARG A C 1
ATOM 676 O O . ARG A 1 93 ? -0.948 -1.380 14.493 1.00 94.94 93 ARG A O 1
ATOM 683 N N . THR A 1 94 ? -2.239 -2.382 16.042 1.00 93.44 94 THR A N 1
ATOM 684 C CA . THR A 1 94 ? -3.391 -1.501 15.914 1.00 93.44 94 THR A CA 1
ATOM 685 C C . THR A 1 94 ? -3.802 -0.998 17.287 1.00 93.44 94 THR A C 1
ATOM 687 O O . THR A 1 94 ? -3.686 -1.708 18.287 1.00 93.44 94 THR A O 1
ATOM 690 N N . TRP A 1 95 ? -4.228 0.256 17.346 1.00 93.56 95 TRP A N 1
ATOM 691 C CA . TRP A 1 95 ? -4.721 0.889 18.566 1.00 93.56 95 TRP A CA 1
ATOM 692 C C . TRP A 1 95 ? -5.745 1.962 18.213 1.00 93.56 95 TRP A C 1
ATOM 694 O O . TRP A 1 95 ? -5.884 2.341 17.046 1.00 93.56 95 TRP A O 1
ATOM 704 N N . LYS A 1 96 ? -6.476 2.434 19.222 1.00 93.44 96 LYS A N 1
ATOM 705 C CA . LYS A 1 96 ? -7.424 3.537 19.084 1.00 93.44 96 LYS A CA 1
ATOM 706 C C . LYS A 1 96 ? -7.015 4.709 19.960 1.00 93.44 96 LYS A C 1
ATOM 708 O O . LYS A 1 96 ? -6.590 4.507 21.096 1.00 93.44 96 LYS A O 1
ATOM 713 N N . GLU A 1 97 ? -7.214 5.914 19.447 1.00 93.75 97 GLU A N 1
ATOM 714 C CA . GLU A 1 97 ? -7.190 7.152 20.226 1.00 93.75 97 GLU A CA 1
ATOM 715 C C . GLU A 1 97 ? -8.504 7.890 19.955 1.00 93.75 97 GLU A C 1
ATOM 717 O O . GLU A 1 97 ? -8.772 8.338 18.837 1.00 93.75 97 GLU A O 1
ATOM 722 N N . GLY A 1 98 ? -9.380 7.928 20.964 1.00 92.62 98 GLY A N 1
ATOM 723 C CA . GLY A 1 98 ? -10.775 8.324 20.770 1.00 92.62 98 GLY A CA 1
ATOM 724 C C . GLY A 1 98 ? -11.482 7.402 19.771 1.00 92.62 98 GLY A C 1
ATOM 725 O O . GLY A 1 98 ? -11.469 6.180 19.922 1.00 92.62 98 GLY A O 1
ATOM 726 N N . GLU A 1 99 ? -12.080 7.990 18.737 1.00 90.19 99 GLU A N 1
ATOM 727 C CA . GLU A 1 99 ? -12.753 7.259 17.653 1.00 90.19 99 GLU A CA 1
ATOM 728 C C . GLU A 1 99 ? -11.805 6.866 16.507 1.00 90.19 99 GLU A C 1
ATOM 730 O O . GLU A 1 99 ? -12.185 6.102 15.620 1.00 90.19 99 GLU A O 1
ATOM 735 N N . THR A 1 100 ? -10.558 7.348 16.526 1.00 93.06 100 THR A N 1
ATOM 736 C CA . THR A 1 100 ? -9.595 7.115 15.443 1.00 93.06 100 THR A CA 1
ATOM 737 C C . THR A 1 100 ? -8.865 5.797 15.656 1.00 93.06 100 THR A C 1
ATOM 739 O O . THR A 1 100 ? -8.271 5.575 16.711 1.00 93.06 100 THR A O 1
ATOM 742 N N . MET A 1 101 ? -8.875 4.927 14.645 1.00 94.69 101 MET A N 1
ATOM 743 C CA . MET A 1 101 ? -8.091 3.693 14.627 1.00 94.69 101 MET A CA 1
ATOM 744 C C . MET A 1 101 ? -6.787 3.906 13.857 1.00 94.69 101 MET A C 1
ATOM 746 O O . MET A 1 101 ? -6.775 4.477 12.766 1.00 94.69 101 MET A O 1
ATOM 750 N N . PHE A 1 102 ? -5.692 3.393 14.406 1.00 95.62 102 PHE A N 1
ATOM 751 C CA . PHE A 1 102 ? -4.368 3.447 13.802 1.00 95.62 102 PHE A CA 1
ATOM 752 C C . PHE A 1 102 ? -3.866 2.049 13.470 1.00 95.62 102 PHE A C 1
ATOM 754 O O . PHE A 1 102 ? -4.107 1.091 14.205 1.00 95.62 102 PHE A O 1
ATOM 761 N N . LEU A 1 103 ? -3.119 1.958 12.376 1.00 95.94 103 LEU A N 1
ATOM 762 C CA . LEU A 1 103 ? -2.364 0.787 11.958 1.00 95.94 103 LEU A CA 1
ATOM 763 C C . LEU A 1 103 ? -0.903 1.203 11.794 1.00 95.94 103 LEU A C 1
ATOM 765 O O . LEU A 1 103 ? -0.586 2.026 10.935 1.00 95.94 103 LEU A O 1
ATOM 769 N N . ALA A 1 104 ? -0.017 0.635 12.610 1.00 96.00 104 ALA A N 1
ATOM 770 C CA . ALA A 1 104 ? 1.425 0.780 12.443 1.00 96.00 104 ALA A CA 1
ATOM 771 C C . ALA A 1 104 ? 2.043 -0.529 11.970 1.00 96.00 104 ALA A C 1
ATOM 773 O O . ALA A 1 104 ? 1.706 -1.591 12.491 1.00 96.00 104 ALA A O 1
ATOM 774 N N . THR A 1 105 ? 2.995 -0.438 11.048 1.00 97.31 105 THR A N 1
ATOM 775 C CA . THR A 1 105 ? 3.841 -1.552 10.618 1.00 97.31 105 THR A CA 1
ATOM 776 C C . THR A 1 105 ? 5.302 -1.183 10.821 1.00 97.31 105 THR A C 1
ATOM 778 O O . THR A 1 105 ? 5.764 -0.193 10.251 1.00 97.31 105 THR A O 1
ATOM 781 N N . LYS A 1 106 ? 6.026 -1.997 11.592 1.00 98.19 106 LYS A N 1
ATOM 782 C CA . LYS A 1 106 ? 7.486 -1.990 11.626 1.00 98.19 106 LYS A CA 1
ATOM 783 C C . LYS A 1 106 ? 7.971 -2.797 10.434 1.00 98.19 106 LYS A C 1
ATOM 785 O O . LYS A 1 106 ? 7.737 -4.000 10.381 1.00 98.19 106 LYS A O 1
ATOM 790 N N . ILE A 1 107 ? 8.578 -2.141 9.453 1.00 98.50 107 ILE A N 1
ATOM 791 C CA . ILE A 1 107 ? 8.948 -2.800 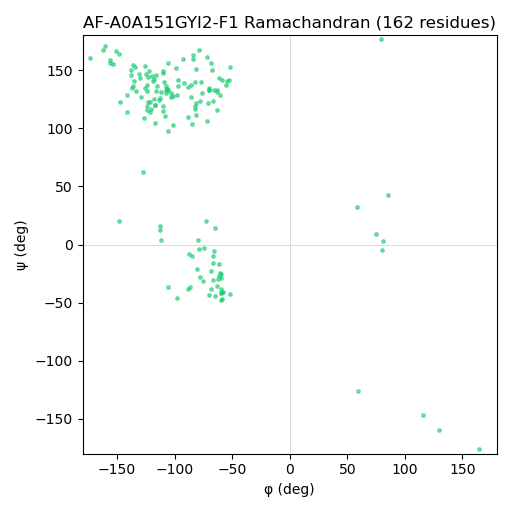8.199 1.00 98.50 107 ILE A CA 1
ATOM 792 C C . ILE A 1 107 ? 10.208 -3.637 8.407 1.00 98.50 107 ILE A C 1
ATOM 794 O O . ILE A 1 107 ? 11.248 -3.115 8.806 1.00 98.50 107 ILE A O 1
ATOM 798 N N . GLU A 1 108 ? 10.116 -4.927 8.098 1.00 98.50 108 GLU A N 1
ATOM 799 C CA . GLU A 1 108 ? 11.210 -5.896 8.223 1.00 98.50 108 GLU A CA 1
ATOM 800 C C . GLU A 1 108 ? 11.800 -6.265 6.862 1.00 98.50 108 GLU A C 1
ATOM 802 O O . GLU A 1 108 ? 13.008 -6.439 6.739 1.00 98.50 108 GLU A O 1
ATOM 807 N N . LEU A 1 109 ? 10.953 -6.348 5.833 1.00 98.44 109 LEU A N 1
ATOM 808 C CA . LEU A 1 109 ? 11.346 -6.633 4.456 1.00 98.44 109 LEU A CA 1
ATOM 809 C C . LEU A 1 109 ? 10.617 -5.676 3.518 1.00 98.44 109 LEU A C 1
ATOM 811 O O . LEU A 1 109 ? 9.432 -5.397 3.708 1.00 98.44 109 LEU A O 1
ATOM 815 N N . ALA A 1 110 ? 11.311 -5.192 2.493 1.00 98.31 110 ALA A N 1
ATOM 816 C CA . ALA A 1 110 ? 10.732 -4.334 1.470 1.00 98.31 110 ALA A CA 1
ATOM 817 C C . ALA A 1 110 ? 11.492 -4.445 0.146 1.00 98.31 110 ALA A C 1
ATOM 819 O O . ALA A 1 110 ? 12.676 -4.779 0.130 1.00 98.31 110 ALA A O 1
ATOM 820 N N . LEU A 1 111 ? 10.799 -4.140 -0.955 1.00 96.81 111 LEU A N 1
ATOM 821 C CA . LEU A 1 111 ? 11.419 -3.999 -2.274 1.00 96.81 111 LEU A CA 1
ATOM 822 C C . LEU A 1 111 ? 12.325 -2.761 -2.336 1.00 96.81 111 LEU A C 1
ATOM 824 O O . LEU A 1 111 ? 13.389 -2.832 -2.939 1.00 96.81 111 LEU A O 1
ATOM 828 N N . ASP A 1 112 ? 11.917 -1.657 -1.700 1.00 95.81 112 ASP A N 1
ATOM 829 C CA . ASP A 1 112 ? 12.779 -0.496 -1.448 1.00 95.81 112 ASP A CA 1
ATOM 830 C C . ASP A 1 112 ? 13.516 -0.691 -0.111 1.00 95.81 112 ASP A C 1
ATOM 832 O O . ASP A 1 112 ? 12.881 -0.611 0.950 1.00 95.81 112 ASP A O 1
ATOM 836 N N . PRO A 1 113 ? 14.843 -0.925 -0.118 1.00 96.62 113 PRO A N 1
ATOM 837 C CA . PRO A 1 113 ? 15.603 -1.167 1.104 1.00 96.62 113 PRO A CA 1
ATOM 838 C C . PRO A 1 113 ? 15.562 -0.003 2.097 1.00 96.62 113 PRO A C 1
ATOM 840 O O . PRO A 1 113 ? 15.692 -0.235 3.297 1.00 96.62 113 PRO A O 1
ATOM 843 N N . ASN A 1 114 ? 15.322 1.232 1.640 1.00 96.00 114 ASN A N 1
ATOM 844 C CA . ASN A 1 114 ? 15.246 2.402 2.521 1.00 96.00 114 ASN A CA 1
ATOM 845 C C . ASN A 1 114 ? 14.034 2.363 3.463 1.00 96.00 114 ASN A C 1
ATOM 847 O O . ASN A 1 114 ? 13.984 3.102 4.445 1.00 96.00 114 ASN A O 1
ATOM 851 N N . MET A 1 115 ? 13.048 1.507 3.184 1.00 95.62 115 MET A N 1
ATOM 852 C CA . MET A 1 115 ? 11.895 1.310 4.058 1.00 95.62 115 MET A CA 1
ATOM 853 C C . MET A 1 115 ? 12.200 0.373 5.233 1.00 95.62 115 MET A C 1
ATOM 855 O O . MET A 1 115 ? 11.480 0.415 6.232 1.00 95.62 115 MET A O 1
ATOM 859 N N . ILE A 1 116 ? 13.234 -0.468 5.146 1.00 98.38 116 ILE A N 1
ATOM 860 C CA . ILE A 1 116 ? 13.541 -1.477 6.166 1.00 98.38 116 ILE A CA 1
ATOM 861 C C . ILE A 1 116 ? 13.947 -0.797 7.478 1.00 98.38 116 ILE A C 1
ATOM 863 O O . ILE A 1 116 ? 14.739 0.140 7.506 1.00 98.38 116 ILE A O 1
ATOM 867 N N . GLY A 1 117 ? 13.374 -1.264 8.587 1.00 97.19 117 GLY A N 1
ATOM 868 C CA . GLY A 1 117 ? 13.596 -0.704 9.918 1.00 97.19 117 GLY A CA 1
ATOM 869 C C . GLY A 1 117 ? 12.782 0.559 10.213 1.00 97.19 117 GLY A C 1
ATOM 870 O O . GLY A 1 117 ? 12.792 1.021 11.355 1.00 97.19 117 GLY A O 1
ATOM 871 N N . THR A 1 118 ? 12.036 1.100 9.245 1.00 96.12 118 THR A N 1
ATOM 872 C CA . THR A 1 118 ? 11.146 2.252 9.460 1.00 96.12 118 THR A CA 1
ATOM 873 C C . THR A 1 118 ? 9.779 1.830 10.001 1.00 96.12 118 THR A C 1
ATOM 875 O O . THR A 1 118 ? 9.359 0.677 9.877 1.00 96.12 118 THR A O 1
ATOM 878 N N . ASP A 1 119 ? 9.077 2.783 10.610 1.00 94.81 119 ASP A N 1
ATOM 879 C CA . ASP A 1 119 ? 7.691 2.628 11.037 1.00 94.81 119 ASP A CA 1
ATOM 880 C C . ASP A 1 119 ? 6.760 3.326 10.039 1.00 94.81 119 ASP A C 1
ATOM 882 O O . ASP A 1 119 ? 6.921 4.507 9.722 1.00 94.81 119 ASP A O 1
ATOM 886 N N . ARG A 1 120 ? 5.748 2.607 9.547 1.00 93.81 120 ARG A N 1
ATOM 887 C CA . ARG A 1 120 ? 4.663 3.180 8.742 1.00 93.81 120 ARG A CA 1
ATOM 888 C C . ARG A 1 120 ? 3.388 3.208 9.558 1.00 93.81 120 ARG A C 1
ATOM 890 O O . ARG A 1 120 ? 2.807 2.160 9.813 1.00 93.81 120 ARG A O 1
ATOM 897 N N . VAL A 1 121 ? 2.945 4.408 9.922 1.00 95.00 121 VAL A N 1
ATOM 898 C CA . VAL A 1 121 ? 1.692 4.632 10.652 1.00 95.00 121 VAL A CA 1
ATOM 899 C C . VAL A 1 121 ? 0.634 5.198 9.711 1.00 95.00 121 VAL A C 1
ATOM 901 O O . VAL A 1 121 ? 0.898 6.131 8.947 1.00 95.00 121 VAL A O 1
ATOM 904 N N . ARG A 1 122 ? -0.566 4.623 9.762 1.00 96.12 122 ARG A N 1
ATOM 905 C CA . ARG A 1 122 ? -1.738 5.043 8.993 1.00 96.12 122 ARG A CA 1
ATOM 906 C C . ARG A 1 122 ? -2.947 5.175 9.906 1.00 96.12 122 ARG A C 1
ATOM 908 O O . ARG A 1 122 ? -3.107 4.380 10.831 1.00 96.12 122 ARG A O 1
ATOM 915 N N . VAL A 1 123 ? -3.815 6.130 9.592 1.00 96.56 123 VAL A N 1
ATOM 916 C CA . VAL A 1 123 ? -5.196 6.110 10.085 1.00 96.56 123 VAL A CA 1
ATOM 917 C C . VAL A 1 123 ? -5.958 5.075 9.265 1.00 96.56 123 VAL A C 1
ATOM 919 O O . VAL A 1 123 ? -5.857 5.074 8.035 1.00 96.56 123 VAL A O 1
ATOM 922 N N . ALA A 1 124 ? -6.666 4.178 9.944 1.00 96.81 124 ALA A N 1
ATOM 923 C CA . ALA A 1 124 ? -7.418 3.088 9.347 1.00 96.81 124 ALA A CA 1
ATOM 924 C C . ALA A 1 124 ? -8.921 3.305 9.543 1.00 96.81 124 ALA A C 1
ATOM 926 O O . ALA A 1 124 ? -9.398 3.465 10.663 1.00 96.81 124 ALA A O 1
ATOM 927 N N . GLU A 1 125 ? -9.673 3.266 8.449 1.00 96.56 125 GLU A N 1
ATOM 928 C CA . GLU A 1 125 ? -11.129 3.393 8.452 1.00 96.56 125 GLU A CA 1
ATOM 929 C C . GLU A 1 125 ? -11.733 2.175 7.759 1.00 96.56 125 GLU A C 1
ATOM 931 O O . GLU A 1 125 ? -11.459 1.927 6.585 1.00 96.56 125 GLU A O 1
ATOM 936 N N . VAL A 1 126 ? -12.553 1.410 8.481 1.00 95.94 126 VAL A N 1
ATOM 937 C CA . VAL A 1 126 ? -13.302 0.284 7.912 1.00 95.94 126 VAL A CA 1
ATOM 938 C C . VAL A 1 126 ? -14.749 0.710 7.709 1.00 95.94 126 VAL A C 1
ATOM 940 O O . VAL A 1 126 ? -15.371 1.234 8.631 1.00 95.94 126 VAL A O 1
ATOM 943 N N . ARG A 1 127 ? -15.290 0.467 6.516 1.00 95.88 127 ARG A N 1
ATOM 944 C CA . ARG A 1 127 ? -16.688 0.760 6.174 1.00 95.88 127 ARG A CA 1
ATOM 945 C C . ARG A 1 127 ? -17.339 -0.404 5.443 1.00 95.88 127 ARG A C 1
ATOM 947 O O . ARG A 1 127 ? -16.663 -1.146 4.731 1.00 95.88 127 ARG A O 1
ATOM 954 N N . GLU A 1 128 ? -18.652 -0.518 5.575 1.00 95.50 128 GLU A N 1
ATOM 955 C CA . GLU A 1 128 ? -19.471 -1.440 4.790 1.00 95.50 128 GLU A CA 1
ATOM 956 C C . GLU A 1 128 ? -20.366 -0.650 3.838 1.00 95.50 128 GLU A C 1
ATOM 958 O O . GLU A 1 128 ? -21.017 0.314 4.236 1.00 95.50 128 GLU A O 1
ATOM 963 N N . GLU A 1 129 ? -20.386 -1.043 2.569 1.00 94.38 129 GLU A N 1
ATOM 964 C CA . GLU A 1 129 ? -21.158 -0.380 1.522 1.00 94.38 129 GLU A CA 1
ATOM 965 C C . GLU A 1 129 ? -21.614 -1.426 0.502 1.00 94.38 129 GLU A C 1
ATOM 967 O O . GLU A 1 129 ? -20.803 -2.174 -0.043 1.00 94.38 129 GLU A O 1
ATOM 972 N N . GLY A 1 130 ? -22.927 -1.530 0.271 1.00 92.19 130 GLY A N 1
ATOM 973 C CA . GLY A 1 130 ? -23.481 -2.467 -0.716 1.00 92.19 130 GLY A CA 1
ATOM 974 C C . GLY A 1 130 ? -23.127 -3.941 -0.467 1.00 92.19 130 GLY A C 1
ATOM 975 O O . GLY A 1 130 ? -22.932 -4.690 -1.421 1.00 92.19 130 GLY A O 1
ATOM 976 N N . GLY A 1 131 ? -22.987 -4.355 0.799 1.00 93.19 131 GLY A N 1
ATOM 977 C CA . GLY A 1 131 ? -22.587 -5.721 1.171 1.00 93.19 131 GLY A CA 1
ATOM 978 C C . GLY A 1 131 ? -21.098 -6.029 0.969 1.00 93.19 131 GLY A C 1
ATOM 979 O O . GLY A 1 131 ? -20.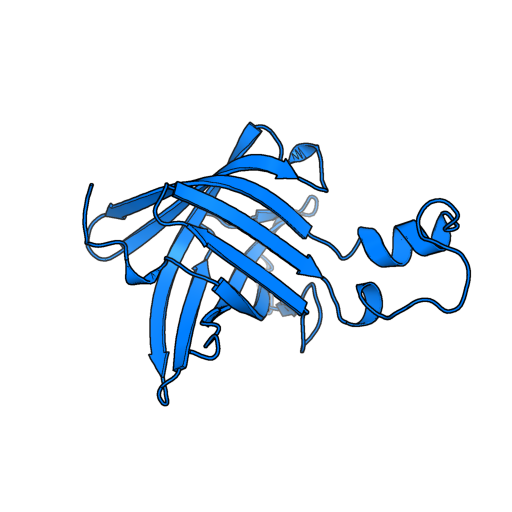689 -7.183 1.085 1.00 93.19 131 GLY A O 1
ATOM 980 N N . ARG A 1 132 ? -20.281 -5.016 0.666 1.00 95.56 132 ARG A N 1
AT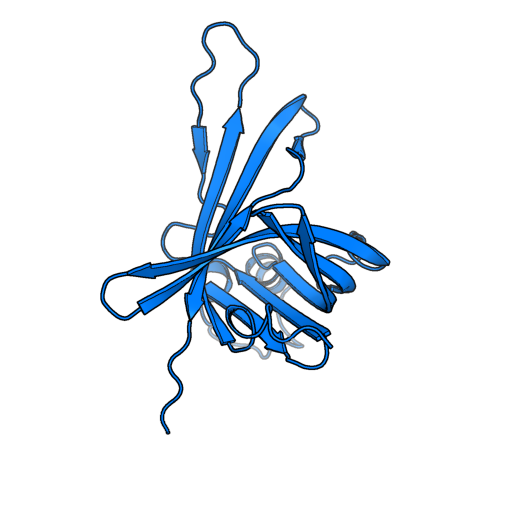OM 981 C CA . ARG A 1 132 ? -18.822 -5.107 0.559 1.00 95.56 132 ARG A CA 1
ATOM 982 C C . ARG A 1 132 ? -18.174 -4.360 1.716 1.00 95.56 132 ARG A C 1
ATOM 984 O O . ARG A 1 132 ? -18.697 -3.350 2.180 1.00 95.56 132 ARG A O 1
ATOM 991 N N . THR A 1 133 ? -17.017 -4.838 2.160 1.00 96.94 133 THR A N 1
ATOM 992 C CA . THR A 1 133 ? -16.241 -4.202 3.231 1.00 96.94 133 THR A CA 1
ATOM 993 C C . THR A 1 133 ? -15.010 -3.539 2.634 1.00 96.94 133 THR A C 1
ATOM 995 O O . THR A 1 133 ? -14.257 -4.179 1.899 1.00 96.94 133 THR A O 1
ATOM 998 N N . PHE A 1 134 ? -14.775 -2.279 2.986 1.00 97.81 134 PHE A N 1
ATOM 999 C CA . PHE A 1 134 ? -13.636 -1.498 2.526 1.00 97.81 134 PHE A CA 1
ATOM 1000 C C . PHE A 1 134 ? -12.764 -1.052 3.696 1.00 97.81 134 PHE A C 1
ATOM 1002 O O . PHE A 1 134 ? -13.275 -0.733 4.768 1.00 97.81 134 PHE A O 1
ATOM 1009 N N . LEU A 1 135 ? -11.456 -1.001 3.464 1.00 97.88 135 LEU A N 1
ATOM 1010 C CA . LEU A 1 135 ? -10.452 -0.443 4.361 1.00 97.88 135 LEU A CA 1
ATOM 1011 C C . LEU A 1 135 ? -9.781 0.741 3.667 1.00 97.88 135 LEU A C 1
ATOM 1013 O O . LEU A 1 135 ? -9.141 0.573 2.633 1.00 97.88 135 LEU A O 1
ATOM 1017 N N . THR A 1 136 ? -9.877 1.923 4.257 1.00 97.81 136 THR A N 1
ATOM 1018 C CA . THR A 1 136 ? -9.143 3.108 3.816 1.00 97.81 136 THR A CA 1
ATOM 1019 C C . THR A 1 136 ? -7.971 3.359 4.756 1.00 97.81 136 THR A C 1
ATOM 1021 O O . THR A 1 136 ? -8.147 3.439 5.970 1.00 97.81 136 THR A O 1
ATOM 1024 N N . LEU A 1 137 ? -6.771 3.491 4.192 1.00 97.00 137 LEU A N 1
ATOM 1025 C CA . LEU A 1 137 ? -5.548 3.860 4.898 1.00 97.00 137 LEU A CA 1
ATOM 1026 C C . LEU A 1 137 ? -5.124 5.267 4.478 1.00 97.00 137 LEU A C 1
ATOM 1028 O O . LEU A 1 137 ? -4.825 5.505 3.306 1.00 97.00 137 LEU A O 1
ATOM 1032 N N . LYS A 1 138 ? -5.070 6.183 5.446 1.00 95.44 138 LYS A N 1
ATOM 1033 C CA . LYS A 1 138 ? -4.658 7.583 5.258 1.00 95.44 138 LYS A CA 1
ATOM 1034 C C . LYS A 1 138 ? -3.299 7.836 5.913 1.00 95.44 138 LYS A C 1
ATOM 1036 O O . LYS A 1 138 ? -2.958 7.160 6.891 1.00 95.44 138 LYS A O 1
ATOM 1041 N N . PRO A 1 139 ? -2.475 8.760 5.391 1.00 89.06 139 PRO A N 1
ATOM 1042 C CA . PRO A 1 139 ? -1.230 9.129 6.050 1.00 89.06 139 PRO A CA 1
ATOM 1043 C C . PRO A 1 139 ? -1.509 9.847 7.371 1.00 89.06 139 PRO A C 1
ATOM 1045 O O . PRO A 1 139 ? -2.502 10.554 7.496 1.00 89.06 139 PRO A O 1
ATOM 1048 N N . LEU A 1 140 ? -0.599 9.696 8.336 1.00 85.81 140 LEU A N 1
ATOM 1049 C CA . LEU A 1 140 ? -0.606 10.529 9.541 1.00 85.81 140 LEU A CA 1
ATOM 1050 C C . LEU A 1 140 ? -0.083 11.947 9.257 1.00 85.81 140 LEU A C 1
ATOM 1052 O O . LEU A 1 140 ? -0.490 12.902 9.908 1.00 85.81 140 LEU A O 1
ATOM 1056 N N . GLN A 1 141 ? 0.841 12.069 8.301 1.00 78.50 141 GLN A N 1
ATOM 1057 C CA . GLN A 1 141 ? 1.484 13.321 7.912 1.00 78.50 141 GLN A CA 1
ATOM 1058 C C . GLN A 1 141 ? 1.590 13.404 6.393 1.00 78.50 141 GLN A C 1
ATOM 1060 O O . GLN A 1 141 ? 1.815 12.391 5.725 1.00 78.50 141 GLN A O 1
ATOM 1065 N N . GLU A 1 142 ? 1.461 14.617 5.867 1.00 81.00 142 GLU A N 1
ATOM 1066 C CA . GLU A 1 142 ? 1.760 14.908 4.469 1.00 81.00 142 GLU A CA 1
ATOM 1067 C C . GLU A 1 142 ? 3.219 14.551 4.162 1.00 81.00 142 GLU A C 1
ATOM 1069 O O . GLU A 1 142 ? 4.115 14.785 4.978 1.00 81.00 142 GLU A O 1
ATOM 1074 N N . PHE A 1 143 ? 3.475 13.998 2.980 1.00 77.50 143 PHE A N 1
ATOM 1075 C CA . PHE A 1 143 ? 4.839 13.957 2.467 1.00 77.50 143 PHE A CA 1
ATOM 1076 C C . PHE A 1 143 ? 5.170 15.313 1.844 1.00 77.50 143 PHE A C 1
ATOM 1078 O O . PHE A 1 143 ? 4.287 16.015 1.355 1.00 77.50 143 PHE A O 1
ATOM 1085 N N . THR A 1 144 ? 6.448 15.677 1.874 1.00 77.31 144 THR A N 1
ATOM 1086 C CA . THR A 1 144 ? 6.974 16.839 1.150 1.00 77.31 144 THR A CA 1
ATOM 1087 C C . THR A 1 144 ? 7.997 16.328 0.145 1.00 77.31 144 THR A C 1
ATOM 1089 O O . THR A 1 144 ? 8.903 15.585 0.525 1.00 77.31 144 THR A O 1
ATOM 1092 N N . THR A 1 145 ? 7.827 16.659 -1.129 1.00 71.44 145 THR A N 1
ATOM 1093 C CA . THR A 1 145 ? 8.811 16.377 -2.182 1.00 71.44 145 THR A CA 1
ATOM 1094 C C . THR A 1 145 ? 9.951 17.397 -2.146 1.00 71.44 145 THR A C 1
ATOM 1096 O O . THR A 1 145 ? 9.873 18.412 -1.456 1.00 71.44 145 THR A O 1
ATOM 1099 N N . GLU A 1 146 ? 11.041 17.128 -2.870 1.00 71.31 146 GLU A N 1
ATOM 1100 C CA . GLU A 1 146 ? 12.246 17.980 -2.868 1.00 71.31 146 GLU A CA 1
ATOM 1101 C C . GLU A 1 146 ? 11.984 19.423 -3.329 1.00 71.31 146 GLU A C 1
ATOM 1103 O O . GLU A 1 146 ? 12.648 20.352 -2.875 1.00 71.31 146 GLU A O 1
ATOM 1108 N N . ASP A 1 147 ? 10.988 19.625 -4.189 1.00 75.31 147 ASP A N 1
ATOM 1109 C CA . ASP A 1 147 ? 10.529 20.934 -4.665 1.00 75.31 147 ASP A CA 1
ATOM 1110 C C . ASP A 1 147 ? 9.618 21.670 -3.657 1.00 75.31 147 ASP A C 1
ATOM 1112 O O . ASP A 1 147 ? 9.106 22.750 -3.954 1.00 75.31 147 ASP A O 1
ATOM 1116 N N . GLY A 1 148 ? 9.409 21.107 -2.462 1.00 74.38 148 GLY A N 1
ATOM 1117 C CA . GLY A 1 148 ? 8.561 21.671 -1.411 1.00 74.38 148 GLY A CA 1
ATOM 1118 C C . GLY A 1 148 ? 7.068 21.395 -1.593 1.00 74.38 148 GLY A C 1
ATOM 1119 O O . GLY A 1 148 ? 6.261 21.865 -0.785 1.00 74.38 148 GLY A O 1
ATOM 1120 N N . THR A 1 149 ? 6.684 20.634 -2.618 1.00 78.44 149 THR A N 1
ATOM 1121 C CA . THR A 1 149 ? 5.289 20.266 -2.845 1.00 78.44 149 THR A CA 1
ATOM 1122 C C . THR A 1 149 ? 4.821 19.285 -1.769 1.00 78.44 149 THR A C 1
ATOM 1124 O O . THR A 1 149 ? 5.499 18.312 -1.439 1.00 78.44 149 THR A O 1
ATOM 1127 N N . LYS A 1 150 ? 3.646 19.543 -1.190 1.00 83.19 150 LYS A N 1
ATOM 1128 C CA . LYS A 1 150 ? 3.056 18.681 -0.164 1.00 83.19 150 LYS A CA 1
ATOM 1129 C C . LYS A 1 150 ? 2.012 17.757 -0.757 1.00 83.19 150 LYS A C 1
ATOM 1131 O O . LYS A 1 150 ? 1.340 18.118 -1.721 1.00 83.19 150 LYS A O 1
ATOM 1136 N N . GLY A 1 151 ? 1.822 16.598 -0.147 1.00 83.81 151 GLY A N 1
ATOM 1137 C CA . GLY A 1 151 ? 0.737 15.719 -0.539 1.00 83.81 151 GLY A CA 1
ATOM 1138 C C . GLY A 1 151 ? 0.374 14.660 0.483 1.00 83.81 151 GLY A C 1
ATOM 1139 O O . GLY A 1 151 ? 1.103 14.387 1.437 1.00 83.81 151 GLY A O 1
ATOM 1140 N N . ASP A 1 152 ? -0.766 14.028 0.247 1.00 89.31 152 ASP A N 1
ATOM 1141 C CA . ASP A 1 152 ? -1.258 12.887 1.007 1.00 89.31 152 ASP A CA 1
ATOM 1142 C C . ASP A 1 152 ? -1.551 11.715 0.073 1.00 89.31 152 ASP A C 1
ATOM 1144 O O . ASP A 1 152 ? -1.925 11.897 -1.080 1.00 89.31 152 ASP A O 1
ATOM 1148 N N . LEU A 1 153 ? -1.340 10.495 0.571 1.00 90.25 153 LEU A N 1
ATOM 1149 C CA . LEU A 1 153 ? -1.588 9.258 -0.163 1.00 90.25 153 LEU A CA 1
ATOM 1150 C C . LEU A 1 153 ? -2.676 8.455 0.545 1.00 90.25 153 LEU A C 1
ATOM 1152 O O . LEU A 1 153 ? -2.403 7.809 1.561 1.00 90.25 153 LEU A O 1
ATOM 1156 N N . THR A 1 154 ? -3.881 8.463 -0.013 1.00 95.12 154 THR A N 1
ATOM 1157 C CA . THR A 1 154 ? -5.014 7.680 0.483 1.00 95.12 154 THR A CA 1
ATOM 1158 C C . THR A 1 154 ? -5.147 6.392 -0.319 1.00 95.12 154 THR A C 1
ATOM 1160 O O . THR A 1 154 ? -5.184 6.405 -1.550 1.00 95.12 154 THR A O 1
ATOM 1163 N N . ILE A 1 155 ? -5.224 5.263 0.384 1.00 96.75 155 ILE A N 1
ATOM 1164 C CA . ILE A 1 155 ? -5.283 3.933 -0.226 1.00 96.75 155 ILE A CA 1
ATOM 1165 C C . ILE A 1 155 ? -6.564 3.242 0.223 1.00 96.75 155 ILE A C 1
ATOM 1167 O O . ILE A 1 155 ? -6.776 3.068 1.422 1.00 96.75 155 ILE A O 1
ATOM 1171 N N . CYS A 1 156 ? -7.405 2.839 -0.724 1.00 97.75 156 CYS A N 1
ATOM 1172 C CA . CYS A 1 156 ? -8.641 2.117 -0.454 1.00 97.75 156 CYS A CA 1
ATOM 1173 C C . CYS A 1 156 ? -8.503 0.657 -0.881 1.00 97.75 156 CYS A C 1
ATOM 1175 O O . CYS A 1 156 ? -8.071 0.359 -1.996 1.00 97.75 156 CYS A O 1
ATOM 1177 N N . TRP A 1 157 ? -8.911 -0.246 -0.001 1.00 98.31 157 TRP A N 1
ATOM 1178 C CA . TRP A 1 157 ? -8.853 -1.686 -0.181 1.00 98.31 157 TRP A CA 1
ATOM 1179 C C . TRP A 1 157 ? -10.242 -2.294 -0.028 1.00 98.31 157 TRP A C 1
ATOM 1181 O O . TRP A 1 157 ? -11.011 -1.864 0.824 1.00 98.31 157 TRP A O 1
ATOM 1191 N N . GLU A 1 158 ? -10.552 -3.325 -0.801 1.00 97.94 158 GLU A N 1
ATOM 1192 C CA . GLU A 1 158 ? -11.781 -4.111 -0.697 1.00 97.94 158 GLU A CA 1
ATOM 1193 C C . GLU A 1 158 ? -11.479 -5.485 -0.093 1.00 97.94 158 GLU A C 1
ATOM 1195 O O . GLU A 1 158 ? -10.534 -6.164 -0.500 1.00 97.94 158 GLU A O 1
ATOM 1200 N N . LYS A 1 159 ? -12.279 -5.923 0.881 1.00 97.62 159 LYS A N 1
ATOM 1201 C CA . LYS A 1 159 ? -12.117 -7.226 1.532 1.00 97.62 159 LYS A CA 1
ATOM 1202 C C . LYS A 1 159 ? -12.307 -8.350 0.523 1.00 97.62 159 LYS A C 1
ATOM 1204 O O . LYS A 1 159 ? -13.288 -8.390 -0.216 1.00 97.62 159 LYS A O 1
ATOM 1209 N N . VAL A 1 160 ? -11.394 -9.309 0.532 1.00 96.31 160 VAL A N 1
ATOM 1210 C CA . VAL A 1 160 ? -11.479 -10.481 -0.335 1.00 96.31 160 VAL A CA 1
ATOM 1211 C C . VAL A 1 160 ? -12.426 -11.488 0.291 1.00 96.31 160 VAL A C 1
ATOM 1213 O O . VAL A 1 160 ? -12.197 -11.967 1.400 1.00 96.31 160 VAL A O 1
ATOM 1216 N N . GLN A 1 161 ? -13.465 -11.835 -0.459 1.00 89.44 161 GLN A N 1
ATOM 1217 C CA . GLN A 1 161 ? -14.348 -12.945 -0.133 1.00 89.44 161 GLN A CA 1
ATOM 1218 C C . GLN A 1 161 ? -13.718 -14.223 -0.684 1.00 89.44 161 GLN A C 1
ATOM 1220 O O . GLN A 1 161 ? -13.708 -14.447 -1.895 1.00 89.44 161 GLN A O 1
ATOM 1225 N N . LEU A 1 162 ? -13.122 -15.030 0.193 1.00 80.69 162 LEU A N 1
ATOM 1226 C CA . LEU A 1 162 ? -12.625 -16.345 -0.198 1.00 80.69 162 LEU A CA 1
ATOM 1227 C C . LEU A 1 162 ? -13.809 -17.320 -0.303 1.00 80.69 162 LEU A C 1
ATOM 1229 O O . LEU A 1 162 ? -14.708 -17.258 0.542 1.00 80.69 162 LEU A O 1
ATOM 1233 N N . PRO A 1 163 ? -13.828 -18.214 -1.309 1.00 74.69 163 PRO A N 1
ATOM 1234 C CA . PRO A 1 163 ? -14.782 -19.314 -1.331 1.00 74.69 163 PRO A CA 1
ATOM 1235 C C . PRO A 1 163 ? -14.647 -20.120 -0.036 1.00 74.69 163 PRO A C 1
ATOM 1237 O O . PRO A 1 163 ? -13.528 -20.354 0.427 1.00 74.69 163 PRO A O 1
ATOM 1240 N N . ARG A 1 164 ? -15.784 -20.498 0.550 1.00 54.03 164 ARG A N 1
ATOM 1241 C CA . ARG A 1 164 ? -15.821 -21.457 1.658 1.00 54.03 164 ARG A CA 1
ATOM 1242 C C . ARG A 1 164 ? -15.649 -22.876 1.146 1.00 54.03 164 ARG A C 1
ATOM 1244 O O . ARG A 1 164 ? -16.152 -23.145 0.033 1.00 54.03 164 ARG A O 1
#

Radius of gyration: 17.38 Å; Cα contacts (8 Å, |Δi|>4): 341; chains: 1; bounding box: 41×53×47 Å

Sequence (164 aa):
MDESNSSLWGLWNLNSCHMSVHSGGAGGGNSSVTPFGEKPLGRISITREGYLSAMVTSVEGAAPRTGTEWPLATEADIVRSARPMVAYCGVCRTWKEGETMFLATKIELALDPNMIGTDRVRVAEVREEGGRTFLTLKPLQEFTTEDGTKGDLTICWEKVQLPR

Foldseek 3Di:
DDPVCPLVAAKWWFQFKKKWWFDPDPPTDTDIDGLQDNGKTWMWHAHPQFKIKIKIHHPQLPPDDDDDDPVPDDPVNCCSNLVRMWIWMAGWDWDDDVPWIKIKGQTCDISPPVSHRDIFMWTWDWDDDPNWIKIKTKHPAWDADPVRITIIMITMITHDDDDD

Nearest PDB structures (foldseek):
  3ew2-assembly3_E-2  TM=4.471E-01  e=4.048E-02  Rhizobium etli CFN 42
  7jl6-assembly1_A  TM=6.453E-01  e=5.757E-01  Staphylococcus aureus
  3isg-assembly2_B  TM=5.192E-01  e=7.362E+00  Escherichia coli
  5f9a-assembly1_A  TM=2.559E-01  e=3.148E+00  Helicobacter pylori
  4qdd-assembly1_A  TM=2.063E-01  e=1.089E+00  Rhodococcus rhodochrous

InterPro domains:
  IPR024311 Lipocalin-like domain [PF13924] (10-159)

Secondary structure (DSSP, 8-state):
--GGGGGG-EEEEEEEEEEEEE--STT---EEE-TT-SS-EEEEEE-TTSEEEEEEE-HHHHSPPSSS-GGG--HHHHHHHHTT-EEEEEEEEEEEETTEEEEEEE-SEESSGGGTT-EEEEEEEEEEETTEEEEEEEESS-EE-TTS-EEEEEEEEEE-----

Solvent-accessible surface area (backbone atoms only — not comparable to full-atom values): 9099 Å² total; per-residue (Å²): 132,80,78,90,55,60,88,67,46,44,48,26,35,42,56,44,45,42,32,44,36,49,46,96,51,104,79,45,64,76,46,73,47,43,91,33,44,89,66,30,42,33,44,37,38,29,47,91,89,29,40,34,41,39,39,37,25,18,55,76,31,66,52,84,76,91,75,72,57,77,99,66,50,53,71,70,55,47,51,54,34,51,68,56,41,50,38,38,29,27,50,29,53,70,53,70,62,88,91,48,37,37,40,37,30,44,24,68,44,44,76,55,67,87,48,42,76,39,77,50,59,26,39,47,48,77,50,76,57,98,94,41,46,35,41,36,38,32,55,79,62,67,50,68,50,96,90,67,46,32,29,43,55,40,37,35,26,34,57,59,84,72,85,131

Organism: Drechmeria coniospora (NCBI:txid98403)

pLDDT: mean 88.83, std 12.77, range [44.0, 98.62]

Mean predicted aligned error: 5.92 Å